Protein AF-A0A819VKR9-F1 (afdb_monomer_lite)

Foldseek 3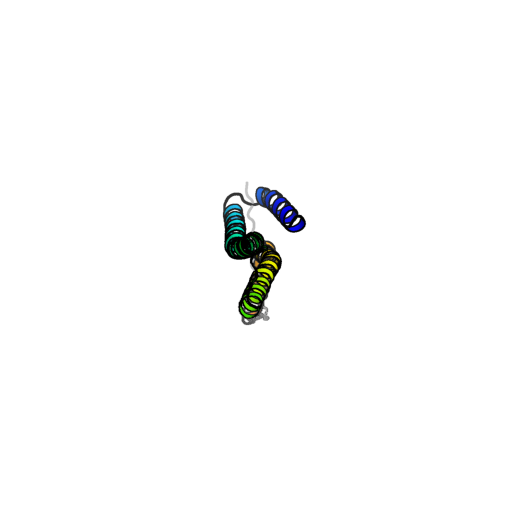Di:
DVVLVVVLVVCVVVVVPPDPPPLVVLSVVLVVVLVVLCCVQVVLQVVLVVVCVVCVPPDDDPVVVVVSVVSNVVSVVSVVVSVVVSVVSSCVSPPVNCVVVCVVVVVVVDPDPPDPPPDDDDDDDDDDDDDDDD

Radius of gyration: 29.74 Å; chains: 1; bounding box: 54×32×98 Å

Sequence (134 aa):
MLIFGYLTYYNINSIRILTEQQADRQLIRMILSQAISAFITFMPYGINIAYSQITSNISKDPYRLNIESFISMMTTLLAYIYYAANCYIFLMSSSRFRRTMTSRILFCFQPNQVIPIQLGIIGTRTISKRTRNL

pLDDT: mean 70.61, std 16.52, range [38.16, 92.69]

Secondary structure (DSSP, 8-state):
-HHHHHHHHHHHHHHTTT-HHHHHHHHHHHHHHHHHHHHHHHHHHHHHHHHHHHTTTS---HHHHHHHHHHHHHHHHHHHHHHHHHHHHHHHH-HHHHHHHHHHHHHHHS------------------------

Organism: NCBI:txid433720

Structure (mmCIF, N/CA/C/O backbone):
data_AF-A0A819VKR9-F1
#
_entry.id   AF-A0A819VKR9-F1
#
loop_
_atom_site.group_PDB
_atom_site.id
_atom_site.type_symbol
_atom_site.label_atom_id
_atom_site.label_alt_id
_atom_site.label_comp_id
_atom_site.label_asym_id
_atom_site.label_entity_id
_atom_site.label_seq_id
_atom_site.pdbx_PDB_ins_code
_atom_site.Cartn_x
_atom_site.Cartn_y
_atom_site.Cartn_z
_atom_site.occupancy
_atom_site.B_iso_or_equiv
_atom_site.auth_seq_id
_atom_site.auth_comp_id
_atom_site.auth_asym_id
_atom_site.auth_atom_id
_atom_site.pdbx_PDB_model_num
ATOM 1 N N . MET A 1 1 ? -9.642 -4.343 1.922 1.00 59.56 1 MET A N 1
ATOM 2 C CA . MET A 1 1 ? -9.921 -2.920 2.225 1.00 59.56 1 MET A CA 1
ATOM 3 C C . MET A 1 1 ? -11.336 -2.699 2.745 1.00 59.56 1 MET A C 1
ATOM 5 O O . MET A 1 1 ? -11.456 -2.125 3.814 1.00 59.56 1 MET A O 1
ATOM 9 N N . LEU A 1 2 ? -12.386 -3.214 2.089 1.00 70.69 2 LEU A N 1
ATOM 10 C CA . LEU A 1 2 ? -13.781 -3.031 2.535 1.00 70.69 2 LEU A CA 1
ATOM 11 C C . LEU A 1 2 ? -14.067 -3.561 3.949 1.00 70.69 2 LEU A C 1
ATOM 13 O O . LEU A 1 2 ? -14.675 -2.859 4.744 1.00 70.69 2 LEU A O 1
ATOM 17 N N . ILE A 1 3 ? -13.563 -4.750 4.293 1.00 69.44 3 ILE A N 1
ATOM 18 C CA . ILE A 1 3 ? -13.752 -5.347 5.628 1.00 69.44 3 ILE A CA 1
ATOM 19 C C . ILE A 1 3 ? -13.091 -4.490 6.715 1.00 69.44 3 ILE A C 1
ATOM 21 O O . ILE A 1 3 ? -13.711 -4.204 7.732 1.00 69.44 3 ILE A O 1
ATOM 25 N N . PHE A 1 4 ? -11.863 -4.017 6.483 1.00 64.81 4 PHE A N 1
ATOM 26 C CA . PHE A 1 4 ? -11.174 -3.114 7.410 1.00 64.81 4 PHE A CA 1
ATOM 27 C C . PHE A 1 4 ? -11.848 -1.743 7.491 1.00 64.81 4 PHE A C 1
ATOM 29 O O . PHE A 1 4 ? -11.970 -1.210 8.582 1.00 64.81 4 PHE A O 1
ATOM 36 N N . GLY A 1 5 ? -12.344 -1.199 6.377 1.00 67.06 5 GLY A N 1
ATOM 37 C CA . GLY A 1 5 ? -13.137 0.032 6.375 1.00 67.06 5 GLY A CA 1
ATOM 38 C C . GLY A 1 5 ? -14.431 -0.115 7.177 1.00 67.06 5 GLY A C 1
ATOM 39 O O . GLY A 1 5 ? -14.734 0.737 8.006 1.00 67.06 5 GLY A O 1
ATOM 40 N N . TYR A 1 6 ? -15.139 -1.234 7.007 1.00 73.62 6 TYR A N 1
ATOM 41 C CA . TYR A 1 6 ? -16.329 -1.579 7.784 1.00 73.62 6 TYR A CA 1
ATOM 42 C C . TYR A 1 6 ? -16.012 -1.751 9.275 1.00 73.62 6 TYR A C 1
ATOM 44 O O . TYR A 1 6 ? -16.705 -1.201 10.123 1.00 73.62 6 TYR A O 1
ATOM 52 N N . LEU A 1 7 ? -14.924 -2.447 9.609 1.00 65.12 7 LEU A N 1
ATOM 53 C CA . LEU A 1 7 ? -14.445 -2.616 10.983 1.00 65.12 7 LEU A CA 1
ATOM 54 C C . LEU A 1 7 ? -13.996 -1.293 11.621 1.00 65.12 7 LEU A C 1
ATOM 56 O O . LEU A 1 7 ? -14.189 -1.100 12.821 1.00 65.12 7 LEU A O 1
ATOM 60 N N . THR A 1 8 ? -13.406 -0.383 10.845 1.00 69.38 8 THR A N 1
ATOM 61 C CA . THR A 1 8 ? -13.065 0.976 11.281 1.00 69.38 8 THR A CA 1
ATOM 62 C C . THR A 1 8 ? -14.333 1.788 11.510 1.00 69.38 8 THR A C 1
ATOM 64 O O . THR A 1 8 ? -14.469 2.385 12.570 1.00 69.38 8 THR A O 1
ATOM 67 N N . TYR A 1 9 ? -15.299 1.745 10.591 1.00 69.75 9 TYR A N 1
ATOM 68 C CA . TYR A 1 9 ? -16.603 2.394 10.747 1.00 69.75 9 TYR A CA 1
ATOM 69 C C . TYR A 1 9 ? -17.349 1.886 11.992 1.00 69.75 9 TYR A C 1
ATOM 71 O O . TYR A 1 9 ? -17.833 2.676 12.801 1.00 69.75 9 TYR A O 1
ATOM 79 N N . TYR A 1 10 ? -17.362 0.569 12.206 1.00 69.06 10 TYR A N 1
ATOM 80 C CA . TYR A 1 10 ? -17.986 -0.051 13.372 1.00 69.06 10 TYR A CA 1
ATOM 81 C C . TYR A 1 10 ? -17.259 0.299 14.681 1.00 69.06 10 TYR A C 1
ATOM 83 O O . TYR A 1 10 ? -17.907 0.573 15.695 1.00 69.06 10 TYR A O 1
ATOM 91 N N . ASN A 1 11 ? -15.919 0.349 14.670 1.00 67.06 11 ASN A N 1
ATOM 92 C CA . ASN A 1 11 ? -15.135 0.813 15.819 1.00 67.06 11 ASN A CA 1
ATOM 93 C C . ASN A 1 11 ? -15.377 2.291 16.119 1.00 67.06 11 ASN A C 1
ATOM 95 O O . ASN A 1 11 ? -15.544 2.626 17.284 1.00 67.06 11 ASN A O 1
ATOM 99 N N . ILE A 1 12 ? -15.444 3.157 15.104 1.00 66.94 12 ILE A N 1
ATOM 100 C CA . ILE A 1 12 ? -15.767 4.583 15.263 1.00 66.94 12 ILE A CA 1
ATOM 101 C C . ILE A 1 12 ? -17.128 4.732 15.942 1.00 66.94 12 ILE A C 1
ATOM 103 O O . ILE A 1 12 ? -17.245 5.452 16.932 1.00 66.94 12 ILE A O 1
ATOM 107 N N . ASN A 1 13 ? -18.135 3.996 15.466 1.00 66.69 13 ASN A N 1
ATOM 108 C CA . ASN A 1 13 ? -19.485 4.068 16.016 1.00 66.69 13 ASN A CA 1
ATOM 109 C C . ASN A 1 13 ? -19.570 3.523 17.458 1.00 66.69 13 ASN A C 1
ATOM 111 O O . ASN A 1 13 ? -20.265 4.094 18.291 1.00 66.69 13 ASN A O 1
ATOM 115 N N . SER A 1 14 ? -18.819 2.463 17.782 1.00 60.53 14 SER A N 1
ATOM 116 C CA . SER A 1 14 ? -18.751 1.907 19.148 1.00 60.53 14 SER A CA 1
ATOM 117 C C . SER A 1 14 ? -17.944 2.771 20.125 1.00 60.53 14 SER A C 1
ATOM 119 O O . SER A 1 14 ? -18.248 2.807 21.315 1.00 60.53 14 SER A O 1
ATOM 121 N N . ILE A 1 15 ? -16.900 3.455 19.651 1.00 59.66 15 ILE A N 1
ATOM 122 C CA . ILE A 1 15 ? -16.003 4.277 20.475 1.00 59.66 15 ILE A CA 1
ATOM 123 C C . ILE A 1 15 ? -16.646 5.613 20.854 1.00 59.66 15 ILE A C 1
ATOM 125 O O . ILE A 1 15 ? -16.461 6.070 21.985 1.00 59.66 15 ILE A O 1
ATOM 129 N N . ARG A 1 16 ? -17.459 6.182 19.954 1.00 57.16 16 ARG A N 1
ATOM 130 C CA . ARG A 1 16 ? -18.232 7.412 20.187 1.00 57.16 16 ARG A CA 1
ATOM 131 C C . ARG A 1 16 ? -19.100 7.347 21.450 1.00 57.16 16 ARG A C 1
ATOM 133 O O . ARG A 1 16 ? -19.389 8.371 22.048 1.00 57.16 16 ARG A O 1
ATOM 140 N N . ILE A 1 17 ? -19.485 6.139 21.864 1.00 58.97 17 ILE A N 1
ATOM 141 C CA . ILE A 1 17 ? -20.370 5.899 23.008 1.00 58.97 17 ILE A CA 1
ATOM 142 C C . ILE A 1 17 ? -19.600 5.829 24.344 1.00 58.97 17 ILE A C 1
ATOM 144 O O . ILE A 1 17 ? -20.210 6.033 25.388 1.00 58.97 17 ILE A O 1
ATOM 148 N N . LEU A 1 18 ? -18.281 5.556 24.361 1.00 55.31 18 LEU A N 1
ATOM 149 C CA . LEU A 1 18 ? -17.576 5.237 25.616 1.00 55.31 18 LEU A CA 1
ATOM 150 C C . LEU A 1 18 ? -16.714 6.345 26.233 1.00 55.31 18 LEU A C 1
ATOM 152 O O . LEU A 1 18 ? -16.698 6.419 27.458 1.00 55.31 18 LEU A O 1
ATOM 156 N N . THR A 1 19 ? -15.978 7.183 25.494 1.00 57.41 19 THR A N 1
ATOM 157 C CA . THR A 1 19 ? -15.225 8.321 26.083 1.00 57.41 19 THR A CA 1
ATOM 158 C C . THR A 1 19 ? -14.674 9.223 24.972 1.00 57.41 19 THR A C 1
ATOM 160 O O . THR A 1 19 ? -13.755 8.818 24.261 1.00 57.41 19 THR A O 1
ATOM 163 N N . GLU A 1 20 ? -15.186 10.448 24.830 1.00 59.03 20 GLU A N 1
ATOM 164 C CA . GLU A 1 20 ? -14.945 11.271 23.629 1.00 59.03 20 GLU A CA 1
ATOM 165 C C . GLU A 1 20 ? -13.489 11.732 23.419 1.00 59.03 20 GLU A C 1
ATOM 167 O O . GLU A 1 20 ? -13.050 11.860 22.286 1.00 59.03 20 GLU A O 1
ATOM 172 N N . GLN A 1 21 ? -12.673 11.936 24.459 1.00 57.81 21 GLN A N 1
ATOM 173 C CA . GLN A 1 21 ? -11.368 12.597 24.254 1.00 57.81 21 GLN A CA 1
ATOM 174 C C . GLN A 1 21 ? -10.162 11.663 24.065 1.00 57.81 21 GLN A C 1
ATOM 176 O O . GLN A 1 21 ? -9.234 11.984 23.316 1.00 57.81 21 GLN A O 1
ATOM 181 N N . GLN A 1 22 ? -10.112 10.518 24.753 1.00 58.69 22 GLN A N 1
ATOM 182 C CA . GLN A 1 22 ? -8.935 9.636 24.688 1.00 58.69 22 GLN A CA 1
ATOM 183 C C . GLN A 1 22 ? -8.974 8.679 23.497 1.00 58.69 22 GLN A C 1
ATOM 185 O O . GLN A 1 22 ? -7.927 8.349 22.934 1.00 58.69 22 GLN A O 1
ATOM 190 N N . ALA A 1 23 ? -10.167 8.248 23.099 1.00 62.09 23 ALA A N 1
ATOM 191 C CA . ALA A 1 23 ? -10.322 7.280 22.030 1.00 62.09 23 ALA A CA 1
ATOM 192 C C . ALA A 1 23 ? -10.199 7.923 20.635 1.00 62.09 23 ALA A C 1
ATOM 194 O O . ALA A 1 23 ? -9.620 7.312 19.735 1.00 62.09 23 ALA A O 1
ATOM 195 N N . ASP A 1 24 ? -10.578 9.196 20.493 1.00 67.06 24 ASP A N 1
ATOM 196 C CA . ASP A 1 24 ? -10.360 9.982 19.271 1.00 67.06 24 ASP A CA 1
ATOM 197 C C . ASP A 1 24 ? -8.873 10.151 18.946 1.00 67.06 24 ASP A C 1
ATOM 199 O O . ASP A 1 24 ? -8.442 9.921 17.815 1.00 67.06 24 ASP A O 1
ATOM 203 N N . ARG A 1 25 ? -8.036 10.453 19.948 1.00 69.81 25 ARG A N 1
ATOM 204 C CA . ARG A 1 25 ? -6.576 10.534 19.750 1.00 69.81 25 ARG A CA 1
ATOM 205 C C . ARG A 1 25 ? -5.979 9.206 19.284 1.00 69.81 25 ARG A C 1
ATOM 207 O O . ARG A 1 25 ? -5.008 9.200 18.526 1.00 69.81 25 ARG A O 1
ATOM 214 N N . GLN A 1 26 ? -6.531 8.084 19.740 1.00 71.19 26 GLN A N 1
ATOM 215 C CA . GLN A 1 26 ? -6.072 6.752 19.356 1.00 71.19 26 GLN A CA 1
ATOM 216 C C . GLN A 1 26 ? -6.473 6.412 17.917 1.00 71.19 26 GLN A C 1
ATOM 218 O O . GLN A 1 26 ? -5.648 5.896 17.161 1.00 71.19 26 GLN A O 1
ATOM 223 N N . LEU A 1 27 ? -7.699 6.763 17.527 1.00 73.56 27 LEU A N 1
ATOM 224 C CA . LEU A 1 27 ? -8.202 6.595 16.169 1.00 73.56 27 LEU A CA 1
ATOM 225 C C . LEU A 1 27 ? -7.418 7.456 15.166 1.00 73.56 27 LEU A C 1
ATOM 227 O O . LEU A 1 27 ? -6.959 6.951 14.144 1.00 73.56 27 LEU A O 1
ATOM 231 N N . ILE A 1 28 ? -7.181 8.730 15.492 1.00 76.12 28 ILE A N 1
ATOM 232 C CA . ILE A 1 28 ? -6.409 9.652 14.646 1.00 76.12 28 ILE A CA 1
ATOM 233 C C . ILE A 1 28 ? -4.981 9.136 14.435 1.00 76.12 28 ILE A C 1
ATOM 235 O O . ILE A 1 28 ? -4.487 9.140 13.309 1.00 76.12 28 ILE A O 1
ATOM 239 N N . ARG A 1 29 ? -4.320 8.630 15.486 1.00 77.19 29 ARG A N 1
ATOM 240 C CA . ARG A 1 29 ? -2.973 8.041 15.367 1.00 77.19 29 ARG A CA 1
ATOM 241 C C . ARG A 1 29 ? -2.944 6.814 14.455 1.00 77.19 29 ARG A C 1
ATOM 243 O O . ARG A 1 29 ? -1.990 6.655 13.702 1.00 77.19 29 ARG A O 1
ATOM 250 N N . MET A 1 30 ? -3.976 5.974 14.510 1.00 78.69 30 MET A N 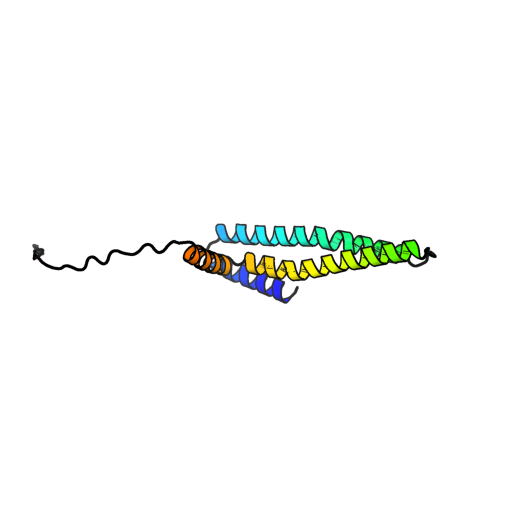1
ATOM 251 C CA . MET A 1 30 ? -4.100 4.796 13.648 1.00 78.69 30 MET A CA 1
ATOM 252 C C . MET A 1 30 ? -4.289 5.181 12.179 1.00 78.69 30 MET A C 1
ATOM 254 O O . MET A 1 30 ? -3.618 4.633 11.308 1.00 78.69 30 MET A O 1
ATOM 258 N N . ILE A 1 31 ? -5.186 6.131 11.906 1.00 80.69 31 ILE A N 1
ATOM 259 C CA . ILE A 1 31 ? -5.454 6.598 10.543 1.00 80.69 31 ILE A CA 1
ATOM 260 C C . ILE A 1 31 ? -4.208 7.283 9.969 1.00 80.69 31 ILE A C 1
ATOM 262 O O . ILE A 1 31 ? -3.849 7.027 8.822 1.00 80.69 31 ILE A O 1
ATOM 266 N N . LEU A 1 32 ? -3.494 8.081 10.771 1.00 82.19 32 LEU A N 1
ATOM 267 C CA . LEU A 1 32 ? -2.231 8.699 10.360 1.00 82.19 32 LEU A CA 1
ATOM 268 C C . LEU A 1 32 ? -1.154 7.663 10.032 1.00 82.19 32 LEU A C 1
ATOM 270 O O . LEU A 1 32 ? -0.524 7.769 8.982 1.00 82.19 32 LEU A O 1
ATOM 274 N N . SER A 1 33 ? -0.948 6.645 10.876 1.00 80.62 33 SER A N 1
ATOM 275 C CA . SER A 1 33 ? 0.051 5.610 10.577 1.00 80.62 33 SER A CA 1
ATOM 276 C C . SER A 1 33 ? -0.323 4.820 9.323 1.00 80.62 33 SER A C 1
ATOM 278 O O . SER A 1 33 ? 0.536 4.540 8.494 1.00 80.62 33 SER A O 1
ATOM 280 N N . GLN A 1 34 ? -1.611 4.525 9.141 1.00 83.31 34 GLN A N 1
ATOM 281 C CA . GLN A 1 34 ? -2.123 3.860 7.947 1.00 83.31 34 GLN A CA 1
ATOM 282 C C . GLN A 1 34 ? -1.925 4.701 6.675 1.00 83.31 34 GLN A C 1
ATOM 284 O O . GLN A 1 34 ? -1.533 4.154 5.643 1.00 83.31 34 GLN A O 1
ATOM 289 N N . ALA A 1 35 ? -2.149 6.016 6.748 1.00 84.50 35 ALA A N 1
ATOM 290 C CA . ALA A 1 35 ? -1.938 6.946 5.641 1.00 84.50 35 ALA A CA 1
ATOM 291 C C . ALA A 1 35 ? -0.452 7.088 5.275 1.00 84.50 35 ALA A C 1
ATOM 293 O O . ALA A 1 35 ? -0.109 7.039 4.096 1.00 84.50 35 ALA A O 1
ATOM 294 N N . ILE A 1 36 ? 0.438 7.194 6.269 1.00 87.00 36 ILE A N 1
ATOM 295 C CA . ILE A 1 36 ? 1.892 7.258 6.049 1.00 87.00 36 ILE A CA 1
ATOM 296 C C . ILE A 1 36 ? 2.389 5.967 5.394 1.00 87.00 36 ILE A C 1
ATOM 298 O O . ILE A 1 36 ? 3.089 6.018 4.384 1.00 87.00 36 ILE A O 1
ATOM 302 N N . SER A 1 37 ? 1.989 4.803 5.918 1.00 84.44 37 SER A N 1
ATOM 303 C CA . SER A 1 37 ? 2.339 3.515 5.313 1.00 84.44 37 SER A CA 1
ATOM 304 C C . SER A 1 37 ? 1.799 3.386 3.888 1.00 84.44 37 SER A C 1
ATOM 306 O O . SER A 1 37 ? 2.501 2.876 3.023 1.00 84.44 37 SER A O 1
ATOM 308 N N . ALA A 1 38 ? 0.588 3.887 3.616 1.00 85.12 38 ALA A N 1
ATOM 309 C CA . ALA A 1 38 ? 0.028 3.882 2.267 1.00 85.12 38 ALA A CA 1
ATOM 310 C C . ALA A 1 38 ? 0.881 4.721 1.314 1.00 85.12 38 ALA A C 1
ATOM 312 O O . ALA A 1 38 ? 1.230 4.255 0.234 1.00 85.12 38 ALA A O 1
ATOM 313 N N . PHE A 1 39 ? 1.262 5.930 1.727 1.00 87.94 39 PHE A N 1
ATOM 314 C CA . PHE A 1 39 ? 2.094 6.814 0.917 1.00 87.94 39 PHE A CA 1
ATOM 315 C C . PHE A 1 39 ? 3.438 6.175 0.568 1.00 87.94 39 PHE A C 1
ATOM 317 O O . PHE A 1 39 ? 3.806 6.126 -0.603 1.00 87.94 39 PHE A O 1
ATOM 324 N N . ILE A 1 40 ? 4.136 5.624 1.566 1.00 87.69 40 ILE A N 1
ATOM 325 C CA . ILE A 1 40 ? 5.455 5.002 1.381 1.00 87.69 40 ILE A CA 1
ATOM 326 C C . ILE A 1 40 ? 5.384 3.816 0.414 1.00 87.69 40 ILE A C 1
ATOM 328 O O . ILE A 1 40 ? 6.316 3.593 -0.352 1.00 87.69 40 ILE A O 1
ATOM 332 N N . THR A 1 41 ? 4.288 3.058 0.429 1.00 86.50 41 THR A N 1
ATOM 333 C CA . THR A 1 41 ? 4.163 1.848 -0.384 1.00 86.50 41 THR A CA 1
ATOM 334 C C . THR A 1 41 ? 3.584 2.103 -1.777 1.00 86.50 41 THR A C 1
ATOM 336 O O . THR A 1 41 ? 4.093 1.568 -2.761 1.00 86.50 41 THR A O 1
ATOM 339 N N . PHE A 1 42 ? 2.532 2.914 -1.893 1.00 86.69 42 PHE A N 1
ATOM 340 C CA . PHE A 1 42 ? 1.865 3.144 -3.176 1.00 86.69 42 PHE A CA 1
ATOM 341 C C . PHE A 1 42 ? 2.613 4.127 -4.072 1.00 86.69 42 PHE A C 1
ATOM 343 O O . PHE A 1 42 ? 2.535 3.992 -5.290 1.00 86.69 42 PHE A O 1
ATOM 350 N N . MET A 1 43 ? 3.358 5.081 -3.506 1.00 89.88 43 MET A N 1
ATOM 351 C CA . MET A 1 43 ? 4.144 6.035 -4.291 1.00 89.88 43 MET A CA 1
ATOM 352 C C . MET A 1 43 ? 5.176 5.344 -5.208 1.00 89.88 43 MET A C 1
ATOM 354 O O . MET A 1 43 ? 5.107 5.558 -6.419 1.00 89.88 43 MET A O 1
ATOM 358 N N . PRO A 1 44 ? 6.086 4.476 -4.716 1.00 89.31 44 PRO A N 1
ATOM 359 C CA . PRO A 1 44 ? 7.054 3.801 -5.583 1.00 89.31 44 PRO A CA 1
ATOM 360 C C . PRO A 1 44 ? 6.388 2.822 -6.558 1.00 89.31 44 PRO A C 1
ATOM 362 O O . PRO A 1 44 ? 6.831 2.695 -7.697 1.00 89.31 44 PRO A O 1
ATOM 365 N N . TYR A 1 45 ? 5.294 2.171 -6.150 1.00 87.94 45 TYR A N 1
ATOM 366 C CA . TYR A 1 45 ? 4.528 1.283 -7.023 1.00 87.94 45 TYR A CA 1
ATOM 367 C C . TYR A 1 45 ? 3.884 2.039 -8.197 1.00 87.94 45 TYR A C 1
ATOM 369 O O . TYR A 1 45 ? 4.000 1.620 -9.348 1.00 87.94 45 TYR A O 1
ATOM 377 N N . GLY A 1 46 ? 3.266 3.193 -7.928 1.00 89.88 46 GLY A N 1
ATOM 378 C CA .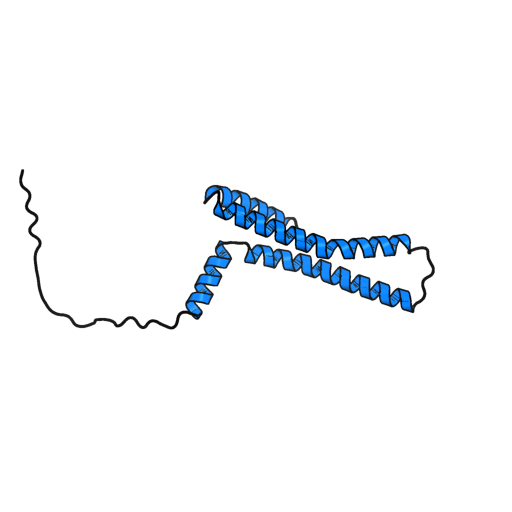 GLY A 1 46 ? 2.669 4.049 -8.953 1.00 89.88 46 GLY A CA 1
ATOM 379 C C . GLY A 1 46 ? 3.703 4.603 -9.933 1.00 89.88 46 GLY A C 1
ATOM 380 O O . GLY A 1 46 ? 3.474 4.569 -11.141 1.00 89.88 46 GLY A O 1
ATOM 381 N N . ILE A 1 47 ? 4.864 5.039 -9.430 1.00 91.75 47 ILE A N 1
ATOM 382 C CA . ILE A 1 47 ? 5.985 5.493 -10.269 1.00 91.75 47 ILE A CA 1
ATOM 383 C C . ILE A 1 47 ? 6.463 4.362 -11.186 1.00 91.75 47 ILE A C 1
ATOM 385 O O . ILE A 1 47 ? 6.645 4.586 -12.381 1.00 91.75 47 ILE A O 1
ATOM 389 N N . ASN A 1 48 ? 6.621 3.145 -10.658 1.00 90.88 48 ASN A N 1
ATOM 390 C CA . ASN A 1 48 ? 7.064 1.992 -11.440 1.00 90.88 48 ASN A CA 1
ATOM 391 C C . ASN A 1 48 ? 6.068 1.622 -12.557 1.00 90.88 48 ASN A C 1
ATOM 393 O O . ASN A 1 48 ? 6.472 1.380 -13.694 1.00 90.88 48 ASN A O 1
ATOM 397 N N . ILE A 1 49 ? 4.760 1.646 -12.270 1.00 90.25 49 ILE A N 1
ATOM 398 C CA . ILE A 1 49 ? 3.727 1.426 -13.295 1.00 90.25 49 ILE A CA 1
ATOM 399 C C . ILE A 1 49 ? 3.778 2.520 -14.360 1.00 90.25 49 ILE A C 1
ATOM 401 O O . ILE A 1 49 ? 3.812 2.204 -15.547 1.00 90.25 49 ILE A O 1
ATOM 405 N N . ALA A 1 50 ? 3.805 3.794 -13.959 1.00 92.69 50 ALA A N 1
ATOM 406 C CA . ALA A 1 50 ? 3.846 4.909 -14.901 1.00 92.69 50 ALA A CA 1
ATOM 407 C C . ALA A 1 50 ? 5.084 4.831 -15.808 1.00 92.69 50 ALA A C 1
ATOM 409 O O . ALA A 1 50 ? 4.970 4.967 -17.026 1.00 92.69 50 ALA A O 1
ATOM 410 N N . TYR A 1 51 ? 6.248 4.525 -15.231 1.00 90.25 51 TYR A N 1
ATOM 411 C CA . TYR A 1 51 ? 7.487 4.312 -15.973 1.00 90.25 51 TYR A CA 1
ATOM 412 C C . TYR A 1 51 ? 7.360 3.172 -16.992 1.00 90.25 51 TYR A C 1
ATOM 414 O O . TYR A 1 51 ? 7.714 3.345 -18.160 1.00 90.25 51 TYR A O 1
ATOM 422 N N . SER A 1 52 ? 6.806 2.029 -16.578 1.00 88.12 52 SER A N 1
ATOM 423 C CA . SER A 1 52 ? 6.594 0.870 -17.451 1.00 88.12 52 SER A CA 1
ATOM 424 C C . SER A 1 52 ? 5.659 1.192 -18.626 1.00 88.12 52 SER A C 1
ATOM 426 O O . SER A 1 52 ? 5.959 0.849 -19.768 1.00 88.12 52 SER A O 1
ATOM 428 N N . GLN A 1 53 ? 4.576 1.938 -18.378 1.00 89.69 53 GLN A N 1
ATOM 429 C CA . GLN A 1 53 ? 3.626 2.344 -19.420 1.00 89.69 53 GLN A CA 1
ATOM 430 C C . GLN A 1 53 ? 4.243 3.324 -20.426 1.00 89.69 53 GLN A C 1
ATOM 432 O O . GLN A 1 53 ? 4.096 3.136 -21.633 1.00 89.69 53 GLN A O 1
ATOM 437 N N . ILE A 1 54 ? 4.980 4.334 -19.952 1.00 92.06 54 ILE A N 1
ATOM 438 C CA . ILE A 1 54 ? 5.636 5.331 -20.817 1.00 92.06 54 ILE A CA 1
ATOM 439 C C . ILE A 1 54 ? 6.708 4.676 -21.696 1.00 92.06 54 ILE A C 1
ATOM 441 O O . ILE A 1 54 ? 6.864 5.020 -22.865 1.00 92.06 54 ILE A O 1
ATOM 445 N N . THR A 1 55 ? 7.447 3.716 -21.143 1.00 89.06 55 THR A N 1
ATOM 446 C CA . THR A 1 55 ? 8.569 3.061 -21.831 1.00 89.06 55 THR A CA 1
ATOM 447 C C . THR A 1 55 ? 8.171 1.787 -22.581 1.00 89.06 55 THR A C 1
ATOM 449 O O . THR A 1 55 ? 9.046 1.079 -23.076 1.00 89.06 55 THR A O 1
ATOM 452 N N . SER A 1 56 ? 6.872 1.499 -22.696 1.00 85.38 56 SER A N 1
ATOM 453 C CA . SER A 1 56 ? 6.339 0.283 -23.329 1.00 85.38 56 SER A CA 1
ATOM 454 C C . SER A 1 56 ? 6.718 0.140 -24.808 1.00 85.38 56 SER A C 1
ATOM 456 O O . SER A 1 56 ? 6.975 -0.967 -25.270 1.00 85.38 56 SER A O 1
ATOM 458 N N . ASN A 1 57 ? 6.818 1.257 -25.532 1.00 85.94 57 ASN A N 1
ATOM 459 C CA . ASN A 1 57 ? 7.133 1.281 -26.966 1.00 85.94 57 ASN A CA 1
ATOM 460 C C . ASN A 1 57 ? 8.634 1.420 -27.269 1.00 85.94 57 ASN A C 1
ATOM 462 O O . ASN A 1 57 ? 9.024 1.541 -28.429 1.00 85.94 57 ASN A O 1
ATOM 466 N N . ILE A 1 58 ? 9.485 1.449 -26.242 1.00 87.81 58 ILE A N 1
ATOM 467 C CA . ILE A 1 58 ? 10.931 1.604 -26.403 1.00 87.81 58 ILE A CA 1
ATOM 468 C C . ILE A 1 58 ? 11.568 0.215 -26.359 1.00 87.81 58 ILE A C 1
ATOM 470 O O . ILE A 1 58 ? 11.368 -0.530 -25.402 1.00 87.81 58 ILE A O 1
ATOM 474 N N . SER A 1 59 ? 12.371 -0.128 -27.370 1.00 83.75 59 SER A N 1
ATOM 475 C CA . SER A 1 59 ? 13.174 -1.356 -27.353 1.00 83.75 59 SER A CA 1
ATOM 476 C C . SER A 1 59 ? 14.219 -1.272 -26.238 1.00 83.75 59 SER A C 1
ATOM 478 O O . SER A 1 59 ? 15.097 -0.407 -26.267 1.00 83.75 59 SER A O 1
ATOM 480 N N . LYS A 1 60 ? 14.113 -2.153 -25.240 1.00 83.94 60 LYS A N 1
ATOM 481 C CA . LYS A 1 60 ? 14.982 -2.180 -24.055 1.00 83.94 60 LYS A CA 1
ATOM 482 C C . LYS A 1 60 ? 16.034 -3.276 -24.170 1.00 83.94 60 LYS A C 1
ATOM 484 O O . LYS A 1 60 ? 15.771 -4.362 -24.672 1.00 83.94 60 LYS A O 1
ATOM 489 N N . ASP A 1 61 ? 17.216 -2.979 -23.647 1.00 90.25 61 ASP A N 1
ATOM 490 C CA . ASP A 1 61 ? 18.304 -3.942 -23.492 1.00 90.25 61 ASP A CA 1
ATOM 491 C C . ASP A 1 61 ? 17.937 -5.027 -22.448 1.00 90.25 61 ASP A C 1
ATOM 493 O O . ASP A 1 61 ? 17.291 -4.690 -21.444 1.00 90.25 61 ASP A O 1
ATOM 497 N N . PRO A 1 62 ? 18.343 -6.306 -22.611 1.00 89.12 62 PRO A N 1
ATOM 498 C CA . PRO A 1 62 ? 17.952 -7.392 -21.706 1.00 89.12 62 PRO A CA 1
ATOM 499 C C . PRO A 1 62 ? 18.388 -7.151 -20.258 1.00 89.12 62 PRO A C 1
ATOM 501 O O . PRO A 1 62 ? 17.686 -7.524 -19.318 1.00 89.12 62 PRO A O 1
ATOM 504 N N . TYR A 1 63 ? 19.526 -6.481 -20.059 1.00 90.50 63 TYR A N 1
ATOM 505 C CA . TYR A 1 63 ? 20.015 -6.142 -18.727 1.00 90.50 63 TYR A CA 1
ATOM 506 C C . TYR A 1 63 ? 19.096 -5.134 -18.020 1.00 90.50 63 TYR A C 1
ATOM 508 O O . TYR A 1 63 ? 18.767 -5.298 -16.843 1.00 90.50 63 TYR A O 1
ATOM 516 N N . ARG A 1 64 ? 18.607 -4.122 -18.752 1.00 85.62 64 ARG A N 1
ATOM 517 C CA . ARG A 1 64 ? 17.656 -3.129 -18.220 1.00 85.62 64 ARG A CA 1
ATOM 518 C C . ARG A 1 64 ? 16.307 -3.768 -17.898 1.00 85.62 64 ARG A C 1
ATOM 520 O O . ARG A 1 64 ? 15.743 -3.472 -16.848 1.00 85.62 64 ARG A O 1
ATOM 527 N N . LEU A 1 65 ? 15.839 -4.691 -18.739 1.00 89.94 65 LEU A N 1
ATOM 528 C CA . LEU A 1 65 ? 14.592 -5.425 -18.514 1.00 89.94 65 LEU A CA 1
ATOM 529 C C . LEU A 1 65 ? 14.620 -6.234 -17.204 1.00 89.94 65 LEU A C 1
ATOM 531 O O . LEU A 1 65 ? 13.640 -6.245 -16.455 1.00 89.94 65 LEU A O 1
ATOM 535 N N . ASN A 1 66 ? 15.751 -6.875 -16.895 1.00 90.50 66 ASN A N 1
ATOM 536 C CA . ASN A 1 66 ? 15.916 -7.632 -15.652 1.00 90.50 66 ASN A CA 1
ATOM 537 C C . ASN A 1 66 ? 15.894 -6.727 -14.412 1.00 90.50 66 ASN A C 1
ATOM 539 O O . ASN A 1 66 ? 15.249 -7.068 -13.419 1.00 90.50 66 ASN A O 1
ATOM 543 N N . ILE A 1 67 ? 16.545 -5.561 -14.471 1.00 89.69 67 ILE A N 1
ATOM 544 C CA . ILE A 1 67 ? 16.524 -4.582 -13.372 1.00 89.69 67 ILE A CA 1
ATOM 545 C C . ILE A 1 67 ? 15.106 -4.046 -13.153 1.00 89.69 67 ILE A C 1
ATOM 547 O O . ILE A 1 67 ? 14.631 -4.011 -12.019 1.00 89.69 67 ILE A O 1
ATOM 551 N N . GLU A 1 68 ? 14.407 -3.670 -14.225 1.00 88.38 68 GLU A N 1
ATOM 552 C CA . GLU A 1 68 ? 13.017 -3.206 -14.150 1.00 88.38 68 GLU A CA 1
ATOM 553 C C . GLU A 1 68 ? 12.096 -4.278 -13.555 1.00 88.38 68 GLU A C 1
ATOM 555 O O . GLU A 1 68 ? 11.283 -3.986 -12.679 1.00 88.38 68 GLU A O 1
ATOM 560 N N . SER A 1 69 ? 12.267 -5.537 -13.964 1.00 89.62 69 SER A N 1
ATOM 561 C CA . SER A 1 69 ? 11.493 -6.664 -13.433 1.00 89.62 69 SER A CA 1
ATOM 562 C C . SER A 1 69 ? 11.756 -6.887 -11.942 1.00 89.62 69 SER A C 1
ATOM 564 O O . SER A 1 69 ? 10.817 -7.102 -11.174 1.00 89.62 69 SER A O 1
ATOM 566 N N . PHE A 1 70 ? 13.012 -6.769 -11.502 1.00 91.94 70 PHE A N 1
ATOM 567 C CA . PHE A 1 70 ? 13.374 -6.862 -10.088 1.00 91.94 70 PHE A CA 1
ATOM 568 C C . PHE A 1 70 ? 12.753 -5.727 -9.261 1.00 91.94 70 PHE A C 1
ATOM 570 O O . PHE A 1 70 ? 12.139 -5.981 -8.223 1.00 91.94 70 PHE A O 1
ATOM 577 N N . ILE A 1 71 ? 12.839 -4.481 -9.738 1.00 91.38 71 ILE A N 1
ATOM 578 C CA . ILE A 1 71 ? 12.210 -3.319 -9.090 1.00 91.38 71 ILE A CA 1
ATOM 579 C C . ILE A 1 71 ? 10.688 -3.494 -9.037 1.00 91.38 71 ILE A C 1
ATOM 581 O O . ILE A 1 71 ? 10.059 -3.216 -8.011 1.00 91.38 71 ILE A O 1
ATOM 585 N N . SER A 1 72 ? 10.087 -4.019 -10.103 1.00 91.25 72 SER A N 1
ATOM 586 C CA . SER A 1 72 ? 8.660 -4.327 -10.146 1.00 91.25 72 SER A CA 1
ATOM 587 C C . SER A 1 72 ? 8.268 -5.381 -9.115 1.00 91.25 72 SER A C 1
ATOM 589 O O . SER A 1 72 ? 7.292 -5.203 -8.386 1.00 91.25 72 SER A O 1
ATOM 591 N N . MET A 1 73 ? 9.057 -6.445 -8.973 1.00 91.62 73 MET A N 1
ATOM 592 C CA . MET A 1 73 ? 8.835 -7.461 -7.947 1.00 91.62 73 MET A CA 1
ATOM 593 C C . MET A 1 73 ? 8.955 -6.872 -6.535 1.00 91.62 73 MET A C 1
ATOM 595 O O . MET A 1 73 ? 8.084 -7.113 -5.703 1.00 91.62 73 MET A O 1
ATOM 599 N N . MET A 1 74 ? 9.981 -6.058 -6.266 1.00 92.31 74 MET A N 1
ATOM 600 C CA . MET A 1 74 ? 10.186 -5.428 -4.956 1.00 92.31 74 MET A CA 1
ATOM 601 C C . MET A 1 74 ? 9.060 -4.457 -4.589 1.00 92.31 74 MET A C 1
ATOM 603 O O . MET A 1 74 ? 8.529 -4.509 -3.480 1.00 92.31 74 MET A O 1
ATOM 607 N N . THR A 1 75 ? 8.647 -3.595 -5.519 1.00 90.62 75 THR A N 1
ATOM 608 C CA . THR A 1 75 ? 7.539 -2.650 -5.292 1.00 90.62 75 THR A CA 1
ATOM 609 C C . THR A 1 75 ? 6.203 -3.369 -5.096 1.00 90.62 75 THR A C 1
ATOM 611 O O . THR A 1 75 ? 5.416 -2.981 -4.233 1.00 90.62 75 THR A O 1
ATOM 614 N N . THR A 1 76 ? 5.974 -4.468 -5.817 1.00 88.50 76 THR A N 1
ATOM 615 C CA . THR A 1 76 ? 4.787 -5.318 -5.640 1.00 88.50 76 THR A CA 1
ATOM 616 C C . THR A 1 76 ? 4.808 -6.046 -4.292 1.00 88.50 76 THR A C 1
ATOM 618 O O . THR A 1 76 ? 3.796 -6.099 -3.594 1.00 88.50 76 THR A O 1
ATOM 621 N N . LEU A 1 77 ? 5.968 -6.555 -3.866 1.00 90.06 77 LEU A N 1
ATOM 622 C CA . LEU A 1 77 ? 6.137 -7.178 -2.552 1.00 90.06 77 LEU A CA 1
ATOM 623 C C . LEU A 1 77 ? 5.830 -6.182 -1.424 1.00 90.06 77 LEU A C 1
ATOM 625 O O . LEU A 1 77 ? 5.102 -6.510 -0.487 1.00 90.06 77 LEU A O 1
ATOM 629 N N . LEU A 1 78 ? 6.323 -4.945 -1.539 1.00 87.75 78 LEU A N 1
ATOM 630 C CA . LEU A 1 78 ? 6.009 -3.870 -0.598 1.00 87.75 78 LEU A CA 1
ATOM 631 C C . LEU A 1 78 ? 4.500 -3.589 -0.547 1.00 87.75 78 LEU A C 1
ATOM 633 O O . LEU A 1 78 ? 3.953 -3.449 0.548 1.00 87.75 78 LEU A O 1
ATOM 637 N N . ALA A 1 79 ? 3.811 -3.575 -1.694 1.00 85.88 79 ALA A N 1
ATOM 638 C CA . ALA A 1 79 ? 2.353 -3.434 -1.759 1.00 85.88 79 ALA A CA 1
ATOM 639 C C . ALA A 1 79 ? 1.620 -4.551 -0.999 1.00 85.88 79 ALA A C 1
ATOM 641 O O . ALA A 1 79 ? 0.679 -4.281 -0.248 1.00 85.88 79 ALA A O 1
ATOM 6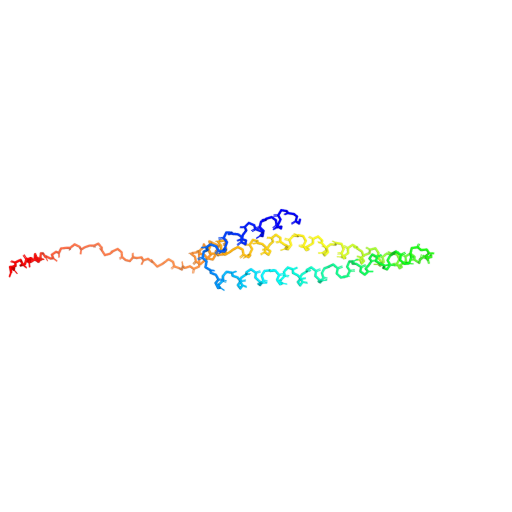42 N N . TYR A 1 80 ? 2.085 -5.797 -1.104 1.00 85.31 80 TYR A N 1
ATOM 643 C CA . TYR A 1 80 ? 1.537 -6.903 -0.317 1.00 85.31 80 TYR A CA 1
ATOM 644 C C . TYR A 1 80 ? 1.815 -6.779 1.181 1.00 85.31 80 TYR A C 1
ATOM 646 O O . TYR A 1 80 ? 0.913 -7.014 1.991 1.00 85.31 80 TYR A O 1
ATOM 654 N N . ILE A 1 81 ? 3.016 -6.336 1.559 1.00 85.19 81 ILE A N 1
ATOM 655 C CA . ILE A 1 81 ? 3.353 -6.054 2.958 1.00 85.19 81 ILE A CA 1
ATOM 656 C C . ILE A 1 81 ? 2.423 -4.981 3.523 1.00 85.19 81 ILE A C 1
ATOM 658 O O . ILE A 1 81 ? 1.969 -5.126 4.653 1.00 85.19 81 ILE A O 1
ATOM 662 N N . TYR A 1 82 ? 2.057 -3.954 2.751 1.00 85.69 82 TYR A N 1
ATOM 663 C CA . TYR A 1 82 ? 1.075 -2.961 3.189 1.00 85.69 82 TYR A CA 1
ATOM 664 C C . TYR A 1 82 ? -0.285 -3.594 3.511 1.00 85.69 82 TYR A C 1
ATOM 666 O O . TYR A 1 82 ? -0.862 -3.308 4.563 1.00 85.69 82 TYR A O 1
ATOM 674 N N . TYR A 1 83 ? -0.803 -4.497 2.672 1.00 81.81 83 TYR A N 1
ATOM 675 C CA . TYR A 1 83 ? -2.063 -5.189 2.971 1.00 81.81 83 TYR A CA 1
ATOM 676 C C . TYR A 1 83 ? -1.994 -5.995 4.277 1.00 81.81 83 TYR A C 1
ATOM 678 O O . TYR A 1 83 ? -2.937 -5.941 5.070 1.00 81.81 83 TYR A O 1
ATOM 686 N N . ALA A 1 84 ? -0.870 -6.663 4.547 1.00 83.19 84 ALA A N 1
ATOM 687 C CA . ALA A 1 84 ? -0.639 -7.350 5.817 1.00 83.19 84 ALA A CA 1
ATOM 688 C C . ALA A 1 84 ? -0.488 -6.365 6.993 1.00 83.19 84 ALA A C 1
ATOM 690 O O . ALA A 1 84 ? -1.110 -6.544 8.041 1.00 83.19 84 ALA A O 1
ATOM 691 N N . ALA A 1 85 ? 0.272 -5.283 6.816 1.00 80.69 85 ALA A N 1
ATOM 692 C CA . ALA A 1 85 ? 0.520 -4.254 7.824 1.00 80.69 85 ALA A CA 1
ATOM 693 C C . ALA A 1 85 ? -0.773 -3.581 8.292 1.00 80.69 85 ALA A C 1
ATOM 695 O O . ALA A 1 85 ? -0.912 -3.306 9.477 1.00 80.69 85 ALA A O 1
ATOM 696 N N . ASN A 1 86 ? -1.759 -3.388 7.412 1.00 78.25 86 ASN A N 1
ATOM 697 C CA . ASN A 1 86 ? -3.078 -2.887 7.808 1.00 78.25 86 ASN A CA 1
ATOM 698 C C . ASN A 1 86 ? -3.777 -3.795 8.827 1.00 78.25 86 ASN A C 1
ATOM 700 O O . ASN A 1 86 ? -4.402 -3.295 9.762 1.00 78.25 86 ASN A O 1
ATOM 704 N N . CYS A 1 87 ? -3.637 -5.116 8.686 1.00 73.25 87 CYS A N 1
ATOM 705 C CA . CYS A 1 87 ? -4.165 -6.074 9.654 1.00 73.25 87 CYS A CA 1
ATOM 706 C C . CYS A 1 87 ? -3.474 -5.913 11.014 1.00 73.25 87 CYS A C 1
ATOM 708 O O . CYS A 1 87 ? -4.141 -5.811 12.044 1.00 73.25 87 CYS A O 1
ATOM 710 N N . TYR A 1 88 ? -2.143 -5.794 11.017 1.00 74.38 88 TYR A N 1
ATOM 711 C CA . TYR A 1 88 ? -1.371 -5.583 12.242 1.00 74.38 88 TYR A CA 1
ATOM 712 C C . TYR A 1 88 ? -1.648 -4.229 12.889 1.00 74.38 88 TYR A C 1
ATOM 714 O O . TYR A 1 88 ? -1.826 -4.177 14.100 1.00 74.38 88 TYR A O 1
ATOM 722 N N . ILE A 1 89 ? -1.738 -3.148 12.110 1.00 74.94 89 ILE A N 1
ATOM 723 C CA . ILE A 1 89 ? -2.083 -1.806 12.593 1.00 74.94 89 ILE A CA 1
ATOM 724 C C . ILE A 1 89 ? -3.487 -1.819 13.193 1.00 74.94 89 ILE A C 1
ATOM 726 O O . ILE A 1 89 ? -3.689 -1.228 14.246 1.00 74.94 89 ILE A O 1
ATOM 730 N N . PHE A 1 90 ? -4.444 -2.530 12.594 1.00 69.31 90 PHE A N 1
ATOM 731 C CA . PHE A 1 90 ? -5.792 -2.683 13.140 1.00 69.31 90 PHE A CA 1
ATOM 732 C C . PHE A 1 90 ? -5.806 -3.482 14.456 1.00 69.31 90 PHE A C 1
ATOM 734 O O . PHE A 1 90 ? -6.375 -3.027 15.452 1.00 69.31 90 PHE A O 1
ATOM 741 N N . LEU A 1 91 ? -5.129 -4.635 14.493 1.00 68.19 91 LEU A N 1
ATOM 742 C CA . LEU A 1 91 ? -5.010 -5.479 15.689 1.00 68.19 91 LEU A CA 1
ATOM 743 C C . LEU A 1 91 ? -4.298 -4.754 16.835 1.00 68.19 91 LEU A C 1
ATOM 745 O O . LEU A 1 91 ? -4.808 -4.724 17.958 1.00 68.19 91 LEU A O 1
ATOM 749 N N . MET A 1 92 ? -3.159 -4.120 16.538 1.00 65.56 92 MET A N 1
ATOM 750 C CA . MET A 1 92 ? -2.449 -3.237 17.460 1.00 65.56 92 MET A CA 1
ATOM 751 C C . MET A 1 92 ? -3.329 -2.064 17.855 1.00 65.56 92 MET A C 1
ATOM 753 O O . MET A 1 92 ? -3.292 -1.675 19.008 1.00 65.56 92 MET A O 1
ATOM 757 N N . SER A 1 93 ? -4.116 -1.474 16.956 1.00 62.66 93 SER A N 1
ATOM 758 C CA . SER A 1 93 ? -4.881 -0.274 17.282 1.00 62.66 93 SER A CA 1
ATOM 759 C C . SER A 1 93 ? -5.992 -0.541 18.296 1.00 62.66 93 SER A C 1
ATOM 761 O O . SER A 1 93 ? -6.195 0.285 19.192 1.00 62.66 93 SER A O 1
ATOM 763 N N . SER A 1 94 ? -6.650 -1.703 18.239 1.00 65.19 94 SER A N 1
ATOM 764 C CA . SER A 1 94 ? -7.746 -2.002 19.161 1.00 65.19 94 SER A CA 1
ATOM 765 C C . SER A 1 94 ? -7.266 -1.943 20.624 1.00 65.19 94 SER A C 1
ATOM 767 O O . SER A 1 94 ? -6.411 -2.700 21.094 1.00 65.19 94 SER A O 1
ATOM 769 N N . SER A 1 95 ? -7.800 -0.972 21.363 1.00 57.91 95 SER A N 1
ATOM 770 C CA . SER A 1 95 ? -7.488 -0.736 22.775 1.00 57.91 95 SER A CA 1
ATOM 771 C C . SER A 1 95 ? -7.845 -1.938 23.650 1.00 57.91 95 SER A C 1
ATOM 773 O O . SER A 1 95 ? -7.156 -2.208 24.634 1.00 57.91 95 SER A O 1
ATOM 775 N N . ARG A 1 96 ? -8.876 -2.700 23.257 1.00 55.72 96 ARG A N 1
ATOM 776 C CA . ARG A 1 96 ? -9.271 -3.963 23.892 1.00 55.72 96 ARG A CA 1
ATOM 777 C C . ARG A 1 96 ? -8.190 -5.036 23.766 1.00 55.72 96 ARG A C 1
ATOM 779 O O . ARG A 1 96 ? -7.814 -5.598 24.787 1.00 55.72 96 ARG A O 1
ATOM 786 N N . PHE A 1 97 ? -7.636 -5.272 22.573 1.00 52.44 97 PHE A N 1
ATOM 787 C CA . PHE A 1 97 ? -6.593 -6.288 22.403 1.00 52.44 97 PHE A CA 1
ATOM 788 C C . PHE A 1 97 ? -5.293 -5.883 23.097 1.00 52.44 97 PHE A C 1
ATOM 790 O O . PHE A 1 97 ? -4.711 -6.707 23.792 1.00 52.44 97 PHE A O 1
ATOM 797 N N . ARG A 1 98 ? -4.886 -4.606 23.018 1.00 60.34 98 ARG A N 1
ATOM 798 C CA . ARG A 1 98 ? -3.715 -4.107 23.760 1.00 60.34 98 ARG A CA 1
ATOM 799 C C . ARG A 1 98 ? -3.869 -4.262 25.267 1.00 60.34 98 ARG A C 1
ATOM 801 O O . ARG A 1 98 ? -2.943 -4.736 25.901 1.00 60.34 98 ARG A O 1
ATOM 808 N N . ARG A 1 99 ? -5.027 -3.945 25.855 1.00 55.59 99 ARG A N 1
ATOM 809 C CA . ARG A 1 99 ? -5.239 -4.138 27.301 1.00 55.59 99 ARG A CA 1
ATOM 810 C C . ARG A 1 99 ? -5.190 -5.611 27.702 1.00 55.59 99 ARG A C 1
ATOM 812 O O . ARG A 1 99 ? -4.586 -5.916 28.720 1.00 55.59 99 ARG A O 1
ATOM 819 N N . THR A 1 100 ? -5.746 -6.516 26.896 1.00 54.34 100 THR A N 1
ATOM 820 C CA . THR A 1 100 ? -5.707 -7.963 27.169 1.00 54.34 100 THR A CA 1
ATOM 821 C C . THR A 1 100 ? -4.325 -8.581 26.920 1.00 54.34 100 THR A C 1
ATOM 823 O O . THR A 1 100 ? -3.914 -9.465 27.664 1.00 54.34 100 THR A O 1
ATOM 826 N N . MET A 1 101 ? -3.580 -8.121 25.911 1.00 55.97 101 MET A N 1
ATOM 827 C CA . MET A 1 101 ? -2.205 -8.561 25.639 1.00 55.97 101 MET A CA 1
ATOM 828 C C . MET A 1 101 ? -1.227 -7.989 26.657 1.00 55.97 101 MET A C 1
ATOM 830 O O . MET A 1 101 ? -0.444 -8.740 27.220 1.00 55.97 101 MET A O 1
ATOM 834 N N . THR A 1 102 ? -1.296 -6.692 26.958 1.00 60.66 102 THR A N 1
ATOM 835 C CA . THR A 1 102 ? -0.468 -6.081 27.998 1.00 60.66 102 THR A CA 1
ATOM 836 C C . THR A 1 102 ? -0.806 -6.671 29.359 1.00 60.66 102 THR A C 1
ATOM 838 O O . THR A 1 102 ? 0.121 -6.991 30.078 1.00 60.66 102 THR A O 1
ATOM 841 N N . SER A 1 103 ? -2.073 -6.928 29.711 1.00 61.38 103 SER A N 1
ATOM 842 C CA . SER A 1 103 ? -2.375 -7.600 30.982 1.00 61.38 103 SER A CA 1
ATOM 843 C C . SER A 1 103 ? -1.833 -9.027 31.022 1.00 61.38 103 SER A C 1
ATOM 845 O O . SER A 1 103 ? -1.328 -9.433 32.055 1.00 61.38 103 SER A O 1
ATOM 847 N N . ARG A 1 104 ? -1.897 -9.794 29.923 1.00 57.56 104 ARG A N 1
ATOM 848 C CA . ARG A 1 104 ? -1.385 -11.176 29.889 1.00 57.56 104 ARG A CA 1
ATOM 849 C C . ARG A 1 104 ? 0.140 -11.246 29.852 1.00 57.56 104 ARG A C 1
ATOM 851 O O . ARG A 1 104 ? 0.714 -12.057 30.563 1.00 57.56 104 ARG A O 1
ATOM 858 N N . ILE A 1 105 ? 0.795 -10.375 29.093 1.00 63.75 105 ILE A N 1
ATOM 859 C CA . ILE A 1 105 ? 2.258 -10.277 29.046 1.00 63.75 105 ILE A CA 1
ATOM 860 C C . ILE A 1 105 ? 2.788 -9.736 30.378 1.00 63.75 105 ILE A C 1
ATOM 862 O O . ILE A 1 105 ? 3.719 -10.307 30.929 1.00 63.75 105 ILE A O 1
ATOM 866 N N . LEU A 1 106 ? 2.175 -8.694 30.948 1.00 62.28 106 LEU A N 1
ATOM 867 C CA . LEU A 1 106 ? 2.579 -8.145 32.246 1.00 62.28 106 LEU A CA 1
ATOM 868 C C . LEU A 1 106 ? 2.292 -9.125 33.395 1.00 62.28 106 LEU A C 1
ATOM 870 O O . LEU A 1 106 ? 3.071 -9.171 34.335 1.00 62.28 106 LEU A O 1
ATOM 874 N N . PHE A 1 107 ? 1.248 -9.959 33.293 1.00 59.22 107 PHE A N 1
ATOM 875 C CA . PHE A 1 107 ? 1.005 -11.069 34.225 1.00 59.22 107 PHE A CA 1
ATOM 876 C C . PHE A 1 107 ? 2.079 -12.161 34.112 1.00 59.22 107 PHE A C 1
ATOM 878 O O . PHE A 1 107 ? 2.503 -12.700 35.126 1.00 59.22 107 PHE A O 1
ATOM 885 N N . CYS A 1 108 ? 2.587 -12.446 32.908 1.00 57.12 108 CYS A N 1
ATOM 886 C CA . CYS A 1 108 ? 3.751 -13.323 32.733 1.00 57.12 108 CYS A CA 1
ATOM 887 C C . CYS A 1 108 ? 5.065 -12.697 33.239 1.00 57.12 108 CYS A C 1
ATOM 889 O O . CYS A 1 108 ? 5.987 -13.430 33.581 1.00 57.12 108 CYS A O 1
ATOM 891 N N . PHE A 1 109 ? 5.155 -11.364 33.292 1.00 56.53 109 PHE A N 1
ATOM 892 C CA . PHE A 1 109 ? 6.323 -10.617 33.776 1.00 56.53 109 PHE A CA 1
ATOM 893 C C . PHE A 1 109 ? 6.221 -10.164 35.239 1.00 56.53 109 PHE A C 1
ATOM 895 O O . PHE A 1 109 ? 7.182 -9.597 35.759 1.00 56.53 109 PHE A O 1
ATOM 902 N N . GLN A 1 110 ? 5.100 -10.409 35.923 1.00 52.56 110 GLN A N 1
ATOM 903 C CA . GLN A 1 110 ? 4.996 -10.191 37.359 1.00 52.56 110 GLN A CA 1
ATOM 904 C C . GLN A 1 110 ? 5.559 -11.428 38.070 1.00 52.56 110 GLN A C 1
ATOM 906 O O . GLN A 1 110 ? 4.936 -12.490 38.018 1.00 52.56 110 GLN A O 1
ATOM 911 N N . PRO A 1 111 ? 6.731 -11.336 38.730 1.00 46.88 111 PRO A N 1
ATOM 912 C CA . PRO A 1 111 ? 7.196 -12.419 39.570 1.00 46.88 111 PRO A CA 1
ATOM 913 C C . PRO A 1 111 ? 6.158 -12.627 40.669 1.00 46.88 111 PRO A C 1
ATOM 915 O O . PRO A 1 111 ? 5.721 -11.682 41.326 1.00 46.88 111 PRO A O 1
ATOM 918 N N . ASN A 1 112 ? 5.757 -13.885 40.793 1.00 50.19 112 ASN A N 1
ATOM 919 C CA . ASN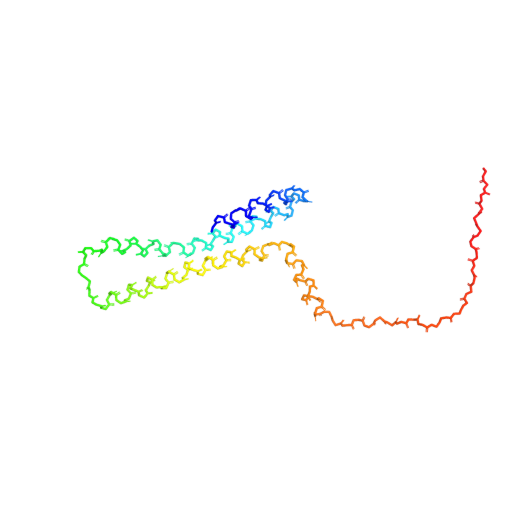 A 1 112 ? 4.848 -14.450 41.773 1.00 50.19 112 ASN A CA 1
ATOM 920 C C . ASN A 1 112 ? 5.058 -13.793 43.152 1.00 50.19 112 ASN A C 1
ATOM 922 O O . ASN A 1 112 ? 5.965 -14.174 43.893 1.00 50.19 112 ASN A O 1
ATOM 926 N N . GLN A 1 113 ? 4.254 -12.785 43.504 1.00 53.88 113 GLN A N 1
ATOM 927 C CA . GLN A 1 113 ? 4.216 -12.321 44.885 1.00 53.88 113 GLN A CA 1
ATOM 928 C C . GLN A 1 113 ? 3.406 -13.350 45.660 1.00 53.88 113 GLN A C 1
ATOM 930 O O . GLN A 1 113 ? 2.177 -13.339 45.660 1.00 53.88 113 GLN A O 1
ATOM 935 N N . VAL A 1 114 ? 4.136 -14.297 46.249 1.00 52.28 114 VAL A N 1
ATOM 936 C CA . VAL A 1 114 ? 3.621 -15.278 47.197 1.00 52.28 114 VAL A CA 1
ATOM 937 C C . VAL A 1 114 ? 2.923 -14.496 48.305 1.00 52.28 114 VAL A C 1
ATOM 939 O O . VAL A 1 114 ? 3.566 -13.799 49.084 1.00 52.28 114 VAL A O 1
ATOM 942 N N . ILE A 1 115 ? 1.597 -14.570 48.339 1.00 57.69 115 ILE A N 1
ATOM 943 C CA . ILE A 1 115 ? 0.792 -14.043 49.435 1.00 57.69 115 ILE A CA 1
ATOM 944 C C . ILE A 1 115 ? 1.137 -14.910 50.654 1.00 57.69 115 ILE A C 1
ATOM 946 O O . ILE A 1 115 ? 0.866 -16.114 50.603 1.00 57.69 115 ILE A O 1
ATOM 950 N N . PRO A 1 116 ? 1.727 -14.385 51.745 1.00 46.72 116 PRO A N 1
ATOM 951 C CA . PRO A 1 116 ? 1.801 -15.158 52.969 1.00 46.72 116 PRO A CA 1
ATOM 952 C C . PRO A 1 116 ? 0.374 -15.309 53.495 1.00 46.72 116 PRO A C 1
ATOM 954 O O . PRO A 1 116 ? -0.262 -14.356 53.946 1.00 46.72 116 PRO A O 1
ATOM 957 N N . ILE A 1 117 ? -0.139 -16.531 53.391 1.00 50.56 117 ILE A N 1
ATOM 958 C CA . ILE A 1 117 ? -1.349 -16.979 54.066 1.00 50.56 117 ILE A CA 1
ATOM 959 C C . ILE A 1 117 ? -1.070 -16.839 55.568 1.00 50.56 117 ILE A C 1
ATOM 961 O O . ILE A 1 117 ? -0.383 -17.666 56.161 1.00 50.56 117 ILE A O 1
ATOM 965 N N . GLN A 1 118 ? -1.570 -15.766 56.182 1.00 50.41 118 GLN A N 1
ATOM 966 C CA . GLN A 1 118 ? -1.678 -15.643 57.636 1.00 50.41 118 GLN A CA 1
ATOM 967 C C . GLN A 1 118 ? -2.755 -16.634 58.105 1.00 50.41 118 GLN A C 1
ATOM 969 O O . GLN A 1 118 ? -3.925 -16.283 58.256 1.00 50.41 118 GLN A O 1
ATOM 974 N N . LEU A 1 119 ? -2.368 -17.903 58.264 1.00 46.38 119 LEU A N 1
ATOM 975 C CA . LEU A 1 119 ? -3.160 -18.922 58.947 1.00 46.38 119 LEU A CA 1
ATOM 976 C C . LEU A 1 119 ? -2.655 -19.036 60.393 1.00 46.38 119 LEU A C 1
ATOM 978 O O . LEU A 1 119 ? -1.519 -19.443 60.619 1.00 46.38 119 LEU A O 1
ATOM 982 N N . GLY A 1 120 ? -3.504 -18.685 61.360 1.00 39.16 120 GLY A N 1
ATOM 983 C CA . GLY A 1 120 ? -3.212 -18.789 62.797 1.00 39.16 120 GLY A CA 1
ATOM 984 C C . GLY A 1 120 ? -3.903 -17.683 63.595 1.00 39.16 120 GLY A C 1
ATOM 985 O O . GLY A 1 120 ? -3.253 -16.745 64.025 1.00 39.16 120 GLY A O 1
ATOM 986 N N . ILE A 1 121 ? -5.233 -17.575 63.539 1.00 46.91 121 ILE A N 1
ATOM 987 C CA . ILE A 1 121 ? -6.167 -18.036 64.588 1.00 46.91 121 ILE A CA 1
ATOM 988 C C . ILE A 1 121 ? -5.832 -17.489 65.999 1.00 46.91 121 ILE A C 1
ATOM 990 O O . ILE A 1 121 ? -4.769 -17.757 66.544 1.00 46.91 121 ILE A O 1
ATOM 994 N N . ILE A 1 122 ? -6.863 -16.882 66.609 1.00 42.22 122 ILE A N 1
ATOM 995 C CA . ILE A 1 122 ? -7.223 -16.820 68.046 1.00 42.22 122 ILE A CA 1
ATOM 996 C C . ILE A 1 122 ? -7.247 -15.402 68.655 1.00 42.22 122 ILE A C 1
ATOM 998 O O . ILE A 1 122 ? -6.227 -14.821 68.996 1.00 42.22 122 ILE A O 1
ATOM 1002 N N . GLY A 1 123 ? -8.479 -14.952 68.937 1.00 38.31 123 GLY A N 1
ATOM 1003 C CA . GLY A 1 123 ? -8.820 -14.001 70.005 1.00 38.31 123 GLY A CA 1
ATOM 1004 C C . GLY A 1 123 ? -8.922 -12.545 69.545 1.00 38.31 123 GLY A C 1
ATOM 1005 O O . GLY A 1 123 ? -8.061 -12.044 68.850 1.00 38.31 123 GLY A O 1
ATOM 1006 N N . THR A 1 124 ? -9.940 -11.755 69.866 1.00 38.16 124 THR A N 1
ATOM 1007 C CA . THR A 1 124 ? -11.080 -11.916 70.768 1.00 38.16 124 THR A CA 1
ATOM 1008 C C . THR A 1 124 ? -12.074 -10.804 70.429 1.00 38.16 124 THR A C 1
ATOM 1010 O O . THR A 1 124 ? -11.686 -9.714 70.022 1.00 38.16 124 THR A O 1
ATOM 1013 N N . ARG A 1 125 ? -13.361 -11.114 70.616 1.00 41.75 125 ARG A N 1
ATOM 1014 C CA . ARG A 1 125 ? -14.526 -10.217 70.685 1.00 41.75 125 ARG A CA 1
ATOM 1015 C C . ARG A 1 125 ? -14.213 -8.734 70.941 1.00 41.75 125 ARG A C 1
ATOM 1017 O O . ARG A 1 125 ? -13.608 -8.406 71.954 1.00 41.75 125 ARG A O 1
ATOM 1024 N N . THR A 1 126 ? -14.887 -7.852 70.207 1.00 42.19 126 THR A N 1
ATOM 1025 C CA . THR A 1 126 ? -15.617 -6.751 70.858 1.00 42.19 126 THR A CA 1
ATOM 1026 C C . THR A 1 126 ? -16.815 -6.317 70.022 1.00 42.19 126 THR A C 1
ATOM 1028 O O . THR A 1 126 ? -16.731 -5.970 68.849 1.00 42.19 126 THR A O 1
ATOM 1031 N N . ILE A 1 127 ? -17.967 -6.427 70.673 1.00 44.81 127 ILE A N 1
ATOM 1032 C CA . ILE A 1 127 ? -19.306 -6.122 70.194 1.00 44.81 127 ILE A CA 1
ATOM 1033 C C . ILE A 1 127 ? -19.453 -4.598 70.179 1.00 44.81 127 ILE A C 1
ATOM 1035 O O . ILE A 1 127 ? -19.388 -3.960 71.228 1.00 44.81 127 ILE A O 1
ATOM 1039 N N . SER A 1 128 ? -19.661 -4.020 68.996 1.00 42.78 128 SER A N 1
ATOM 1040 C CA . SER A 1 128 ? -20.008 -2.606 68.840 1.00 42.78 128 SER A CA 1
ATOM 1041 C C . SER A 1 128 ? -21.471 -2.393 69.242 1.00 42.78 128 SER A C 1
ATOM 1043 O O . SER A 1 128 ? -22.397 -2.868 68.578 1.00 42.78 128 SER A O 1
ATOM 1045 N N . LYS A 1 129 ? -21.680 -1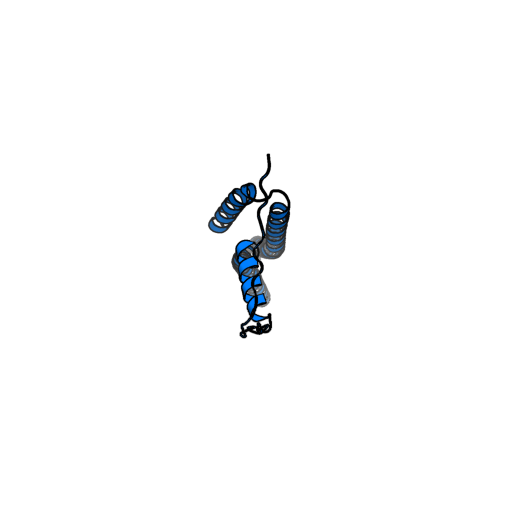.715 70.378 1.00 44.34 129 LYS A N 1
ATOM 1046 C CA . LYS A 1 129 ? -22.992 -1.252 70.842 1.00 44.34 129 LYS A CA 1
ATOM 1047 C C . LYS A 1 129 ? -23.476 -0.126 69.928 1.00 44.34 129 LYS A C 1
ATOM 1049 O O . LYS A 1 129 ? -22.960 0.984 69.956 1.00 44.34 129 LYS A O 1
ATOM 1054 N N . ARG A 1 130 ? -24.519 -0.426 69.158 1.00 42.56 130 ARG A N 1
ATOM 1055 C CA . ARG A 1 130 ? -25.350 0.530 68.424 1.00 42.56 130 ARG A CA 1
ATOM 1056 C C . ARG A 1 130 ? -26.308 1.210 69.406 1.00 42.56 130 ARG A C 1
ATOM 1058 O O . ARG A 1 130 ? -27.380 0.678 69.684 1.00 42.56 130 ARG A O 1
ATOM 1065 N N . THR A 1 131 ? -25.925 2.362 69.943 1.00 48.28 131 THR A N 1
ATOM 1066 C CA . THR A 1 131 ? -26.828 3.261 70.673 1.00 48.28 131 THR A CA 1
ATOM 1067 C C . THR A 1 131 ? -27.714 4.010 69.677 1.00 48.28 131 THR A C 1
ATOM 1069 O O . THR A 1 131 ? -27.256 4.846 68.905 1.00 48.28 131 THR A O 1
ATOM 1072 N N . ARG A 1 132 ? -28.999 3.650 69.681 1.00 45.81 132 ARG A N 1
ATOM 1073 C CA . ARG A 1 132 ? -30.133 4.458 69.218 1.00 45.81 132 ARG A CA 1
ATOM 1074 C C . ARG A 1 132 ? -30.594 5.288 70.420 1.00 45.81 132 ARG A C 1
ATOM 1076 O O . ARG A 1 132 ? -30.738 4.688 71.475 1.00 45.81 132 ARG A O 1
ATOM 1083 N N . ASN A 1 133 ? -30.819 6.587 70.248 1.00 46.72 133 ASN A N 1
ATOM 1084 C CA . ASN A 1 133 ? -31.730 7.454 71.017 1.00 46.72 133 ASN A CA 1
ATOM 1085 C C . ASN A 1 133 ? -31.935 8.694 70.124 1.00 46.72 133 ASN A C 1
ATOM 1087 O O . ASN A 1 133 ? -30.942 9.250 69.659 1.00 46.72 133 ASN A O 1
ATOM 1091 N N . LEU A 1 134 ? -33.128 8.832 69.534 1.00 45.59 134 LEU A N 1
ATOM 1092 C CA . LEU A 1 134 ? -34.272 9.624 70.023 1.00 45.59 134 LEU A CA 1
ATOM 1093 C C . LEU A 1 134 ? -34.024 11.120 69.827 1.00 45.59 134 LEU A C 1
ATOM 1095 O O . LEU A 1 134 ? -33.213 11.679 70.591 1.00 45.59 134 LEU A O 1
#